Protein AF-A0A6B9Y6Q9-F1 (afdb_monomer)

Sequence (94 aa):
MELNRPQKDNLVVLSVPENTNDWIIDKLREPSFTRYLRETRAVAEIGACWTEIVGRGCGIPEEIVLRVEKVENDNDIGDRTEFDFILRSDPELS

pLDDT: mean 84.38, std 14.05, range [40.81, 96.56]

Solvent-accessible surface area (backbone atoms only — not comparable to full-atom values): 5692 Å² total; per-residue (Å²): 136,81,78,83,62,81,77,68,68,20,40,38,35,29,29,35,54,62,88,57,55,66,72,59,56,55,51,59,71,33,72,69,45,52,48,48,49,38,76,74,36,63,63,57,51,73,70,41,74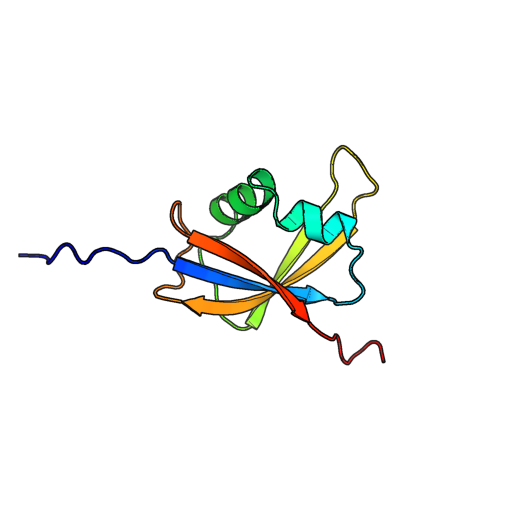,46,80,46,76,46,43,86,87,84,57,79,70,42,81,45,60,37,29,30,71,41,66,37,98,50,42,69,40,41,97,59,45,45,78,47,82,44,75,30,85,59,83,91,78,116

Secondary structure (DSSP, 8-state):
-------PPPEEEEEEETTS-HHHHHHHTSHHHHHHHHHH-SB--TT-EEEEEE-TTTS--EEEEEEEEEEES-SB--TT-EEEEEEE--GGG-

Nearest PDB structures (foldseek):
  8u0x-assembly1_A  TM=5.013E-01  e=4.893E+00  Saccharomyces cerevisiae
  3r2w-assembly1_D  TM=2.299E-01  e=2.115E+00  Homo sapiens
  8yt8-assembly1_S  TM=3.213E-01  e=4.893E+00  Mus musculus

Foldseek 3Di:
DDPPDVQPQKEWEKEWAPPDDVVQVVQCPDPVNLVVCLVPDQWADAQDWDWDWPDPPHDDTDITIIGGHDIPRGGGRHPRYHYHYDYDHDPVPD

Mean predicted aligned error: 6.88 Å

Radius of gyration: 14.62 Å; Cα contacts (8 Å, |Δi|>4): 150; chains: 1; bounding box: 39×36×39 Å

Structure (mmCIF, N/CA/C/O backbone):
data_AF-A0A6B9Y6Q9-F1
#
_entry.id   AF-A0A6B9Y6Q9-F1
#
loop_
_atom_site.group_PDB
_atom_site.id
_atom_site.type_symbol
_atom_site.label_atom_id
_atom_site.label_alt_id
_atom_site.label_comp_id
_atom_site.label_asym_id
_atom_site.label_entity_id
_atom_site.label_seq_id
_atom_site.pdbx_PDB_ins_code
_atom_site.Cartn_x
_atom_site.Cartn_y
_atom_site.Cartn_z
_atom_site.occupancy
_atom_site.B_iso_or_equiv
_atom_site.auth_seq_id
_atom_site.auth_comp_id
_atom_site.auth_asym_id
_atom_site.auth_atom_id
_atom_site.pdbx_PDB_model_num
ATOM 1 N N . MET A 1 1 ? -26.108 15.999 21.565 1.00 40.81 1 MET A N 1
ATOM 2 C CA . MET A 1 1 ? -24.727 16.390 21.912 1.00 40.81 1 MET A CA 1
ATOM 3 C C .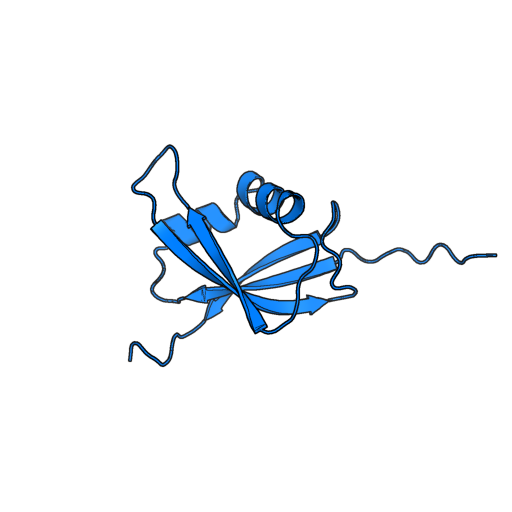 MET A 1 1 ? -23.834 15.260 21.440 1.00 40.81 1 MET A C 1
ATOM 5 O O . MET A 1 1 ? -23.573 14.344 22.205 1.00 40.81 1 MET A O 1
ATOM 9 N N . GLU A 1 2 ? -23.445 15.264 20.169 1.00 48.75 2 GLU A N 1
ATOM 10 C CA . GLU A 1 2 ? -22.393 14.363 19.704 1.00 48.75 2 GLU A CA 1
ATOM 11 C C . GLU A 1 2 ? -21.066 15.075 19.925 1.00 48.75 2 GLU A C 1
ATOM 13 O O . GLU A 1 2 ? -20.829 16.172 19.422 1.00 48.75 2 GLU A O 1
ATOM 18 N N . LEU A 1 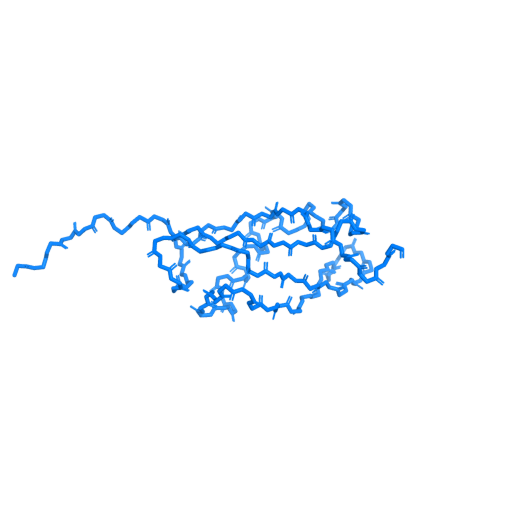3 ? -20.246 14.488 20.793 1.00 48.56 3 LEU A N 1
ATOM 19 C CA . LEU A 1 3 ? -18.875 14.912 21.003 1.00 48.56 3 LEU A CA 1
ATOM 20 C C . LEU A 1 3 ? -18.159 14.793 19.661 1.00 48.56 3 LEU A C 1
ATOM 22 O O . LEU A 1 3 ? -17.954 13.685 19.170 1.00 48.56 3 LEU A O 1
ATOM 26 N N . ASN A 1 4 ? -17.766 15.936 19.105 1.00 49.19 4 ASN A N 1
ATOM 27 C CA . ASN A 1 4 ? -16.773 16.038 18.050 1.00 49.19 4 ASN A CA 1
ATOM 28 C C . ASN A 1 4 ? -15.452 15.502 18.623 1.00 49.19 4 ASN A C 1
ATOM 30 O O . ASN A 1 4 ? -14.602 16.272 19.077 1.00 49.19 4 ASN A O 1
ATOM 34 N N . ARG A 1 5 ? -15.313 14.170 18.711 1.00 57.19 5 ARG A N 1
ATOM 35 C CA . ARG A 1 5 ? -14.010 13.557 18.952 1.00 57.19 5 ARG A CA 1
ATOM 36 C C . ARG A 1 5 ? -13.113 14.086 17.841 1.00 57.19 5 ARG A C 1
ATOM 38 O O . ARG A 1 5 ? -13.542 14.061 16.688 1.00 57.19 5 ARG A O 1
ATOM 45 N N . PRO A 1 6 ? -11.897 14.560 18.140 1.00 55.62 6 PRO A N 1
ATOM 46 C CA . PRO A 1 6 ? -10.903 14.656 17.089 1.00 55.62 6 PRO A CA 1
ATOM 47 C C . PRO A 1 6 ? -10.775 13.244 16.509 1.00 55.62 6 PRO A C 1
ATOM 49 O O . PRO A 1 6 ? -10.288 12.340 17.192 1.00 55.62 6 PRO A O 1
ATOM 52 N N . GLN A 1 7 ? -11.327 13.029 15.314 1.00 59.22 7 GLN A N 1
ATOM 53 C CA . GLN A 1 7 ? -11.125 11.795 14.571 1.00 59.22 7 GLN A CA 1
ATOM 54 C C . GLN A 1 7 ? -9.621 11.765 14.307 1.00 59.22 7 GLN A C 1
ATOM 56 O O . GLN A 1 7 ? -9.102 12.627 13.595 1.00 59.22 7 GLN A O 1
ATOM 61 N N . LYS A 1 8 ? -8.907 10.889 15.018 1.00 62.97 8 LYS A N 1
ATOM 62 C CA . LYS A 1 8 ? -7.469 10.717 14.816 1.00 62.97 8 LYS A CA 1
ATOM 63 C C . LYS A 1 8 ? -7.250 10.280 13.374 1.00 62.97 8 LYS A C 1
ATOM 65 O O . LYS A 1 8 ? -8.080 9.553 12.836 1.00 62.97 8 LYS A O 1
ATOM 70 N N . ASP A 1 9 ? -6.160 10.733 12.773 1.00 78.50 9 ASP A N 1
ATOM 71 C CA . ASP A 1 9 ? -5.775 10.286 11.440 1.00 78.50 9 ASP A CA 1
ATOM 72 C C . ASP A 1 9 ? -5.622 8.756 11.461 1.00 78.50 9 ASP A C 1
ATOM 74 O O . ASP A 1 9 ? -4.988 8.188 12.358 1.00 78.50 9 ASP A O 1
ATOM 78 N N . ASN A 1 10 ? -6.316 8.077 10.547 1.00 88.00 10 ASN A N 1
ATOM 79 C CA . ASN A 1 10 ? -6.276 6.620 10.453 1.00 88.00 10 ASN A CA 1
ATOM 80 C C . ASN A 1 10 ? -4.920 6.239 9.867 1.00 88.00 10 ASN A C 1
ATOM 82 O O . ASN A 1 10 ? -4.535 6.794 8.842 1.00 88.00 10 ASN A O 1
ATOM 86 N N . LEU A 1 11 ? -4.206 5.299 10.481 1.00 92.50 11 LEU A N 1
ATOM 87 C CA . LEU A 1 11 ? -2.936 4.809 9.946 1.00 92.50 11 LEU A CA 1
ATOM 88 C C . LEU A 1 11 ? -3.102 3.359 9.512 1.00 92.50 11 LEU A C 1
ATOM 90 O O . LEU A 1 11 ? -3.450 2.499 10.321 1.00 92.50 11 LEU A O 1
ATOM 94 N N . VAL A 1 12 ? -2.810 3.087 8.245 1.00 95.19 12 VAL A N 1
ATOM 95 C CA . VAL A 1 12 ? -2.774 1.736 7.687 1.00 95.19 12 VAL A CA 1
ATOM 96 C C . VAL A 1 12 ? -1.328 1.393 7.357 1.00 95.19 12 VAL A C 1
ATOM 98 O O . VAL A 1 12 ? -0.690 2.058 6.544 1.00 95.19 12 VAL A O 1
ATOM 101 N N . VAL A 1 13 ? -0.801 0.343 7.984 1.00 96.31 13 VAL A N 1
ATOM 102 C CA . VAL A 1 13 ? 0.542 -0.167 7.693 1.00 96.31 13 VAL A CA 1
ATOM 103 C C . VAL A 1 13 ? 0.415 -1.328 6.723 1.00 96.31 13 VAL A C 1
ATOM 105 O O . VAL A 1 13 ? -0.245 -2.329 7.016 1.00 96.31 13 VAL A O 1
ATOM 108 N N . LEU A 1 14 ? 1.063 -1.188 5.576 1.00 96.38 14 LEU A N 1
ATOM 109 C CA . LEU A 1 14 ? 1.104 -2.176 4.515 1.00 96.38 14 LEU A CA 1
ATOM 110 C C . LEU A 1 14 ? 2.487 -2.812 4.470 1.00 96.38 14 LEU A C 1
ATOM 112 O O . LEU A 1 14 ? 3.501 -2.116 4.485 1.00 96.38 14 LEU A O 1
ATOM 116 N N . SER A 1 15 ? 2.540 -4.135 4.374 1.00 95.12 15 SER A N 1
ATOM 117 C CA . SER A 1 15 ? 3.775 -4.818 4.034 1.00 95.12 15 SER A CA 1
ATOM 118 C C . SER A 1 15 ? 3.898 -5.060 2.541 1.00 95.12 15 SER A C 1
ATOM 120 O O . SER A 1 15 ? 2.917 -5.331 1.843 1.00 95.12 15 SER A O 1
ATOM 122 N N . VAL A 1 16 ? 5.138 -5.029 2.075 1.00 93.00 16 VAL A N 1
ATOM 123 C CA . VAL A 1 16 ? 5.563 -5.362 0.717 1.00 93.00 16 VAL A CA 1
ATOM 124 C C . VAL A 1 16 ? 6.693 -6.402 0.802 1.00 93.00 16 VAL A C 1
ATOM 126 O O . VAL A 1 16 ? 7.465 -6.346 1.761 1.00 93.00 16 VAL A O 1
ATOM 129 N N . PRO A 1 17 ? 6.780 -7.392 -0.109 1.00 91.56 17 PRO A N 1
ATOM 130 C CA . PRO A 1 17 ? 7.839 -8.402 -0.073 1.00 91.56 17 PRO A CA 1
ATOM 131 C C . PRO A 1 17 ? 9.239 -7.788 -0.026 1.00 91.56 17 PRO A C 1
ATOM 133 O O . PRO A 1 17 ? 9.520 -6.851 -0.770 1.00 91.56 17 PRO A O 1
ATOM 136 N N . GLU A 1 18 ? 10.134 -8.332 0.794 1.00 90.12 18 GLU A N 1
ATOM 137 C CA . GLU A 1 18 ? 11.508 -7.827 0.939 1.00 90.12 18 GLU A CA 1
ATOM 138 C C . GLU A 1 18 ? 12.359 -7.952 -0.334 1.00 90.12 18 GLU A C 1
ATOM 140 O O . GLU A 1 18 ? 13.334 -7.227 -0.497 1.00 90.12 18 GLU A O 1
ATOM 145 N N . ASN A 1 19 ? 11.976 -8.838 -1.257 1.00 87.62 19 ASN A N 1
ATOM 146 C CA . ASN A 1 19 ? 12.603 -8.977 -2.572 1.00 87.62 19 ASN A CA 1
ATOM 147 C C . ASN A 1 19 ? 12.109 -7.934 -3.595 1.00 87.62 19 ASN A C 1
ATOM 149 O O . ASN A 1 19 ? 12.534 -7.965 -4.751 1.00 87.62 19 ASN A O 1
ATOM 153 N N . THR A 1 20 ? 11.213 -7.031 -3.191 1.00 87.62 20 THR A N 1
ATOM 154 C CA . THR A 1 20 ? 10.731 -5.937 -4.036 1.00 87.62 20 THR A CA 1
ATOM 155 C C . THR 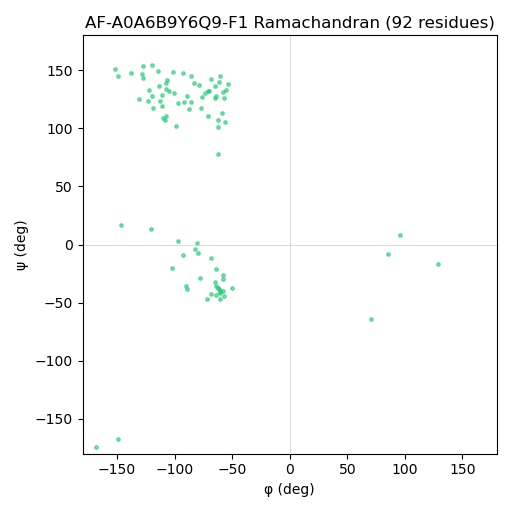A 1 20 ? 11.841 -4.912 -4.231 1.00 87.62 20 THR A C 1
ATOM 157 O O . THR A 1 20 ? 12.465 -4.466 -3.274 1.00 87.62 20 THR A O 1
ATOM 160 N N . ASN A 1 21 ? 12.066 -4.510 -5.479 1.00 87.56 21 ASN A N 1
ATOM 161 C CA . ASN A 1 21 ? 13.080 -3.521 -5.832 1.00 87.56 21 ASN A CA 1
ATOM 162 C C . ASN A 1 21 ? 12.804 -2.153 -5.172 1.00 87.56 21 ASN A C 1
ATOM 164 O O . ASN A 1 21 ? 11.667 -1.677 -5.187 1.00 87.56 21 ASN A O 1
ATOM 168 N N . ASP A 1 22 ? 13.853 -1.484 -4.688 1.00 88.44 22 ASP A N 1
ATOM 169 C CA . ASP A 1 22 ? 13.809 -0.156 -4.061 1.00 88.44 22 ASP A CA 1
ATOM 170 C C . ASP A 1 22 ? 13.056 0.885 -4.901 1.00 88.44 22 ASP A C 1
ATOM 172 O O . ASP A 1 22 ? 12.292 1.683 -4.362 1.00 88.44 22 ASP A O 1
ATOM 176 N N . TRP A 1 23 ? 13.185 0.843 -6.233 1.00 88.62 23 TRP A N 1
ATOM 177 C CA . TRP A 1 23 ? 12.442 1.758 -7.108 1.00 88.62 23 TRP A CA 1
ATOM 178 C C . TRP A 1 23 ? 10.918 1.613 -6.962 1.00 88.62 23 TRP A C 1
ATOM 180 O O . TRP A 1 23 ? 10.196 2.611 -6.969 1.00 88.62 23 TRP A O 1
ATOM 190 N N . ILE A 1 24 ? 10.416 0.382 -6.813 1.00 88.38 24 ILE A N 1
ATOM 191 C CA . ILE A 1 24 ? 8.991 0.131 -6.562 1.00 88.38 24 ILE A CA 1
ATOM 192 C C . ILE A 1 24 ? 8.617 0.644 -5.171 1.00 88.38 24 ILE A C 1
ATOM 194 O O . ILE A 1 24 ? 7.587 1.299 -5.031 1.00 88.38 24 ILE A O 1
ATOM 198 N N . ILE A 1 25 ? 9.462 0.411 -4.161 1.00 90.25 25 ILE A N 1
ATOM 199 C CA . ILE A 1 25 ? 9.246 0.908 -2.794 1.00 90.25 25 ILE A CA 1
ATOM 200 C C . ILE A 1 25 ? 9.111 2.435 -2.777 1.00 90.25 25 ILE A C 1
ATOM 202 O O . ILE A 1 25 ? 8.184 2.962 -2.157 1.00 90.25 25 ILE A O 1
ATOM 206 N N . ASP A 1 26 ? 9.971 3.146 -3.504 1.00 90.69 26 ASP A N 1
ATOM 207 C CA . ASP A 1 26 ? 9.897 4.602 -3.640 1.00 90.69 26 ASP A CA 1
ATOM 208 C C . ASP A 1 26 ? 8.575 5.041 -4.281 1.00 90.69 26 ASP A C 1
ATOM 210 O O . ASP A 1 26 ? 7.942 5.990 -3.814 1.00 90.69 26 ASP A O 1
ATOM 214 N N . LYS A 1 27 ? 8.098 4.313 -5.299 1.00 90.50 27 LYS A N 1
ATOM 215 C CA . LYS A 1 27 ? 6.806 4.591 -5.943 1.00 90.50 27 LYS A CA 1
ATOM 216 C C . LYS A 1 27 ? 5.611 4.418 -5.015 1.00 90.50 27 LYS A C 1
ATOM 218 O O . LYS A 1 27 ? 4.672 5.206 -5.109 1.00 90.50 27 LYS A O 1
ATOM 223 N N . LEU A 1 28 ? 5.644 3.454 -4.099 1.00 91.44 28 LEU A N 1
ATOM 224 C CA . LEU A 1 28 ? 4.571 3.268 -3.115 1.00 91.44 28 LEU A CA 1
ATOM 225 C C . LEU A 1 28 ? 4.452 4.448 -2.149 1.00 91.44 28 LEU A C 1
ATOM 227 O O . LEU A 1 28 ? 3.351 4.797 -1.723 1.00 91.44 28 LEU A O 1
ATOM 231 N N . ARG A 1 29 ? 5.581 5.094 -1.842 1.00 90.81 29 ARG A N 1
ATOM 232 C CA . ARG A 1 29 ? 5.647 6.256 -0.949 1.00 90.81 29 ARG A CA 1
ATOM 233 C C . ARG A 1 29 ? 5.236 7.562 -1.635 1.00 90.81 29 ARG A C 1
ATOM 235 O O . ARG A 1 29 ? 5.105 8.584 -0.960 1.00 90.81 29 ARG A O 1
ATOM 242 N N . GLU A 1 30 ? 5.014 7.564 -2.951 1.00 92.19 30 GLU A N 1
ATOM 243 C CA . GLU A 1 30 ? 4.593 8.771 -3.659 1.00 92.19 30 GLU A CA 1
ATOM 244 C C . GLU A 1 30 ? 3.160 9.195 -3.262 1.00 92.19 30 GLU A C 1
ATOM 246 O O . GLU A 1 30 ? 2.256 8.360 -3.122 1.00 92.19 30 GLU A O 1
ATOM 251 N N . PRO A 1 31 ? 2.888 10.512 -3.146 1.00 90.75 31 PRO A N 1
ATOM 252 C CA . PRO A 1 31 ? 1.548 11.018 -2.835 1.00 90.75 31 PRO A CA 1
ATOM 253 C C . PRO A 1 31 ? 0.476 10.593 -3.847 1.00 90.75 31 PRO A C 1
ATOM 255 O O . PRO A 1 31 ? -0.692 10.453 -3.499 1.00 90.75 31 PRO A O 1
ATOM 258 N N . SER A 1 32 ? 0.863 10.391 -5.108 1.00 90.81 32 SER A N 1
ATOM 259 C CA . SER A 1 32 ? -0.013 9.896 -6.174 1.00 90.81 32 SER A CA 1
ATOM 260 C C . SER A 1 32 ? -0.505 8.475 -5.893 1.00 90.81 32 SER A C 1
ATOM 262 O O . SER A 1 32 ? -1.690 8.198 -6.065 1.00 90.81 32 SER A O 1
ATOM 264 N N . PHE A 1 33 ? 0.381 7.591 -5.428 1.00 90.38 33 PHE A N 1
ATOM 265 C CA . PHE A 1 33 ? 0.043 6.204 -5.132 1.00 90.38 33 PHE A CA 1
ATOM 266 C C . PHE A 1 33 ? -0.822 6.092 -3.875 1.00 90.38 33 PHE A C 1
ATOM 268 O O . PHE A 1 33 ? -1.873 5.454 -3.895 1.00 90.38 33 PHE A O 1
ATOM 275 N N . THR A 1 34 ? -0.443 6.782 -2.799 1.00 91.69 34 THR A N 1
ATOM 276 C CA . THR A 1 34 ? -1.247 6.806 -1.565 1.00 91.69 34 THR A CA 1
ATOM 277 C C . THR A 1 34 ? -2.625 7.428 -1.791 1.00 91.69 34 THR A C 1
ATOM 279 O O . THR A 1 34 ? -3.618 6.923 -1.272 1.00 91.69 34 THR A O 1
ATOM 282 N N . ARG A 1 35 ? -2.729 8.467 -2.630 1.00 92.00 35 ARG A N 1
ATOM 283 C CA . ARG A 1 35 ? -4.020 9.003 -3.079 1.00 92.00 35 ARG A CA 1
ATOM 284 C C . ARG A 1 35 ? -4.842 7.953 -3.828 1.00 92.00 35 ARG A C 1
ATOM 286 O O . ARG A 1 35 ? -6.017 7.794 -3.524 1.00 92.00 35 ARG A O 1
ATOM 293 N N . TYR A 1 36 ? -4.236 7.235 -4.769 1.00 91.75 36 TYR A N 1
ATOM 294 C CA . TYR A 1 36 ? -4.911 6.162 -5.499 1.00 91.75 36 TYR A CA 1
ATOM 295 C C . TYR A 1 36 ? -5.453 5.076 -4.554 1.00 91.75 36 TYR A C 1
ATOM 297 O O . TYR A 1 36 ? -6.587 4.630 -4.730 1.00 91.75 36 TYR A O 1
ATOM 305 N N . LEU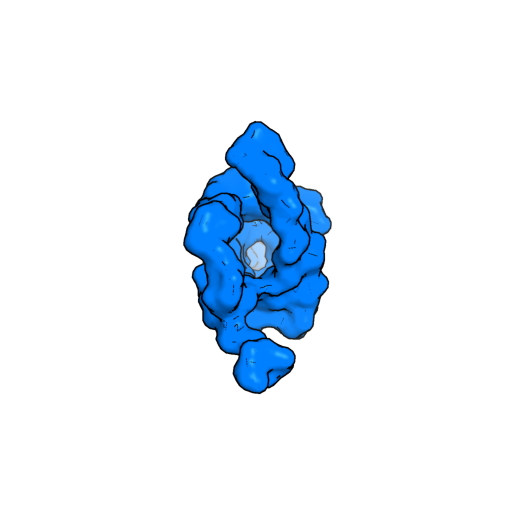 A 1 37 ? -4.707 4.696 -3.510 1.00 92.81 37 LEU A N 1
ATOM 306 C CA . LEU A 1 37 ? -5.203 3.758 -2.498 1.00 92.81 37 LEU A CA 1
ATOM 307 C C . LEU A 1 37 ? -6.446 4.297 -1.778 1.00 92.81 37 LEU A C 1
ATOM 309 O O . LEU A 1 37 ? -7.400 3.548 -1.597 1.00 92.81 37 LEU A O 1
ATOM 313 N N . ARG A 1 38 ? -6.482 5.592 -1.431 1.00 91.44 38 ARG A N 1
ATOM 314 C CA . ARG A 1 38 ? -7.677 6.220 -0.829 1.00 91.44 38 ARG A CA 1
ATOM 315 C C . ARG A 1 38 ? -8.886 6.202 -1.753 1.00 91.44 38 ARG A C 1
ATOM 317 O O . ARG A 1 38 ? -10.007 6.053 -1.295 1.00 91.44 38 ARG A O 1
ATOM 324 N N . GLU A 1 39 ? -8.661 6.386 -3.048 1.00 91.25 39 GLU A N 1
ATOM 325 C CA . GLU A 1 39 ? -9.741 6.446 -4.036 1.00 91.25 39 GLU A CA 1
ATOM 326 C C . GLU A 1 39 ? -10.286 5.058 -4.399 1.00 91.25 39 GLU A C 1
ATOM 328 O O . GLU A 1 39 ? -11.451 4.927 -4.772 1.00 91.25 39 GLU A O 1
ATOM 333 N N . THR A 1 40 ? -9.456 4.017 -4.309 1.00 92.75 40 THR A N 1
ATOM 334 C CA . THR A 1 40 ? -9.812 2.660 -4.755 1.00 92.75 40 THR A CA 1
ATOM 335 C C . THR A 1 40 ? -10.177 1.704 -3.631 1.00 92.75 40 THR A C 1
ATOM 337 O O . THR A 1 40 ? -10.834 0.690 -3.882 1.00 92.75 40 THR A O 1
ATOM 340 N N . ARG A 1 41 ? -9.767 1.996 -2.396 1.00 91.56 41 ARG A N 1
ATOM 341 C CA . ARG A 1 41 ? -10.018 1.150 -1.231 1.00 91.56 41 ARG A CA 1
ATOM 342 C C . ARG A 1 41 ? -11.002 1.848 -0.302 1.00 91.56 41 ARG A C 1
ATOM 344 O O . ARG A 1 41 ? -10.797 2.993 0.070 1.00 91.56 41 ARG A O 1
ATOM 351 N N . ALA A 1 42 ? -12.060 1.134 0.078 1.00 88.62 42 ALA A N 1
ATOM 352 C CA . ALA A 1 42 ? -13.037 1.625 1.049 1.00 88.62 42 ALA A CA 1
ATOM 353 C C . ALA A 1 42 ? -12.647 1.257 2.488 1.00 88.62 42 ALA A C 1
ATOM 355 O O . ALA A 1 42 ? -12.816 2.061 3.394 1.00 88.62 42 ALA A O 1
ATOM 356 N N . VAL A 1 43 ? -12.099 0.053 2.694 1.00 91.25 43 VAL A N 1
ATOM 357 C CA . VAL A 1 43 ? -11.771 -0.479 4.023 1.00 91.25 43 VAL A CA 1
ATOM 358 C C . VAL A 1 43 ? -10.414 -1.185 4.042 1.00 91.25 43 VAL A C 1
ATOM 360 O O . VAL A 1 43 ? -10.010 -1.806 3.055 1.00 91.25 43 VAL A O 1
ATOM 363 N N . ALA A 1 44 ? -9.724 -1.110 5.181 1.00 92.50 44 ALA A N 1
ATOM 364 C CA . ALA A 1 44 ? -8.496 -1.841 5.478 1.00 92.50 44 ALA A CA 1
ATOM 365 C C . ALA A 1 44 ? -8.753 -2.942 6.511 1.00 92.50 44 ALA A C 1
ATOM 367 O O . ALA A 1 44 ? -8.904 -2.676 7.697 1.00 92.50 44 ALA A O 1
ATOM 368 N N . GLU A 1 45 ? -8.759 -4.201 6.091 1.00 94.06 45 GLU A N 1
ATOM 369 C CA . GLU A 1 45 ? -8.858 -5.328 7.022 1.00 94.06 45 GLU A CA 1
ATOM 370 C C . GLU A 1 45 ? -7.477 -5.931 7.258 1.00 94.06 45 GLU A C 1
ATOM 372 O O . GLU A 1 45 ? -6.758 -6.214 6.303 1.00 94.06 45 GLU A O 1
ATOM 377 N N . ILE A 1 46 ? -7.090 -6.136 8.520 1.00 95.06 46 ILE A N 1
ATOM 378 C CA . ILE A 1 46 ? -5.802 -6.762 8.854 1.00 95.06 46 ILE A CA 1
ATOM 379 C C . ILE A 1 46 ? -5.730 -8.154 8.213 1.00 95.06 46 ILE A C 1
ATOM 381 O O . ILE A 1 46 ? -6.651 -8.958 8.336 1.00 95.06 46 ILE A O 1
ATOM 385 N N . GLY A 1 47 ? -4.621 -8.431 7.531 1.00 94.75 47 GLY A N 1
ATOM 386 C CA . GLY A 1 47 ? -4.399 -9.646 6.753 1.00 94.75 47 GLY A CA 1
ATOM 387 C C . GLY A 1 47 ? -4.940 -9.589 5.323 1.00 94.75 47 GLY A C 1
ATOM 388 O O . GLY A 1 47 ? -4.628 -10.486 4.541 1.00 94.75 47 GLY A O 1
ATOM 389 N N . ALA A 1 48 ? -5.697 -8.553 4.943 1.00 94.75 48 ALA A N 1
ATOM 390 C CA . ALA A 1 48 ? -6.141 -8.387 3.566 1.00 94.75 48 ALA A CA 1
ATOM 391 C C . ALA A 1 48 ? -4.947 -8.159 2.635 1.00 94.75 48 ALA A C 1
ATOM 393 O O . ALA A 1 48 ? -4.044 -7.374 2.935 1.00 94.75 48 ALA A O 1
ATOM 394 N N . CYS A 1 49 ? -4.982 -8.829 1.486 1.00 94.81 49 CYS A N 1
ATOM 395 C CA . CYS A 1 49 ? -3.986 -8.694 0.434 1.00 94.81 49 CYS A CA 1
ATOM 396 C C . CYS A 1 49 ? -4.558 -7.878 -0.725 1.00 94.81 49 CYS A C 1
ATOM 398 O O . CYS A 1 49 ? -5.661 -8.148 -1.205 1.00 94.81 49 CYS A O 1
ATOM 400 N N . TRP A 1 50 ? -3.797 -6.896 -1.191 1.00 94.38 50 TRP A N 1
ATOM 401 C CA . TRP A 1 50 ? -4.134 -6.026 -2.308 1.00 94.38 50 TRP A CA 1
ATOM 402 C C . TRP A 1 50 ? -3.094 -6.201 -3.406 1.00 94.38 50 TRP A C 1
ATOM 404 O O . TRP A 1 50 ? -1.915 -5.911 -3.211 1.00 94.38 50 TRP A O 1
ATOM 414 N N . THR A 1 51 ? -3.537 -6.676 -4.563 1.00 92.94 51 THR A N 1
ATOM 415 C CA . THR A 1 51 ? -2.691 -6.782 -5.751 1.00 92.94 51 THR A CA 1
ATOM 416 C C . THR A 1 51 ? -2.709 -5.452 -6.492 1.00 92.94 51 THR A C 1
ATOM 418 O O . THR A 1 51 ? -3.780 -4.977 -6.871 1.00 92.94 51 THR A O 1
ATOM 421 N N . GLU A 1 52 ? -1.535 -4.856 -6.691 1.00 90.75 52 GLU A N 1
ATOM 422 C CA . GLU A 1 52 ? -1.365 -3.563 -7.352 1.00 90.75 52 GLU A CA 1
ATOM 423 C C . GLU A 1 52 ? -0.333 -3.643 -8.472 1.00 90.75 52 GLU A C 1
ATOM 425 O O . GLU A 1 52 ? 0.659 -4.360 -8.373 1.00 90.75 52 GLU A O 1
ATOM 430 N N . ILE A 1 53 ? -0.553 -2.863 -9.532 1.00 87.44 53 ILE A N 1
ATOM 431 C CA . ILE A 1 53 ? 0.388 -2.741 -10.651 1.00 87.44 53 ILE A CA 1
ATOM 432 C C . ILE A 1 53 ? 1.060 -1.372 -10.569 1.00 87.44 53 ILE A C 1
ATOM 434 O O . ILE A 1 53 ? 0.422 -0.345 -10.827 1.00 87.44 53 ILE A O 1
ATOM 438 N N . VAL A 1 54 ? 2.353 -1.361 -10.254 1.00 84.50 54 VAL A N 1
ATOM 439 C CA . VAL A 1 54 ? 3.168 -0.150 -10.094 1.00 84.50 54 VAL A CA 1
ATOM 440 C C . VAL A 1 54 ? 4.017 0.071 -11.345 1.00 84.50 54 VAL A C 1
ATOM 442 O O . VAL A 1 54 ? 4.401 -0.873 -12.028 1.00 84.50 54 VAL A O 1
ATOM 445 N N . GLY A 1 55 ? 4.300 1.332 -11.684 1.00 73.81 55 GLY A N 1
ATOM 446 C CA . GLY A 1 55 ? 5.222 1.661 -12.778 1.00 73.81 55 GLY A CA 1
ATOM 447 C C . GLY A 1 55 ? 4.582 1.934 -14.141 1.00 73.81 55 GLY A C 1
ATOM 448 O O . GLY A 1 55 ? 5.302 2.137 -15.120 1.00 73.81 55 GLY A O 1
ATOM 449 N N . ARG A 1 56 ? 3.246 2.029 -14.234 1.00 67.50 56 ARG A N 1
ATOM 450 C CA . ARG A 1 56 ? 2.574 2.492 -15.462 1.00 67.50 56 ARG A CA 1
ATOM 451 C C . ARG A 1 56 ? 2.973 3.943 -15.781 1.00 67.50 56 ARG A C 1
ATOM 453 O O . ARG A 1 56 ? 2.447 4.874 -15.186 1.00 67.50 56 ARG A O 1
ATOM 460 N N . GLY A 1 57 ? 3.900 4.127 -16.727 1.00 61.53 57 GLY A N 1
ATOM 461 C CA . GLY A 1 57 ? 4.240 5.430 -17.321 1.00 61.53 57 GLY A CA 1
ATOM 462 C C . GLY A 1 57 ? 5.726 5.811 -17.345 1.00 61.53 57 GLY A C 1
ATOM 463 O O . GLY A 1 57 ? 6.088 6.692 -18.117 1.00 61.53 57 GLY A O 1
ATOM 464 N N . CYS A 1 58 ? 6.594 5.166 -16.557 1.00 65.62 58 CYS A N 1
ATOM 465 C CA . CYS A 1 58 ? 8.035 5.486 -16.523 1.00 65.62 58 CYS A CA 1
ATOM 466 C C . CYS A 1 58 ? 8.936 4.254 -16.263 1.00 65.62 58 CYS A C 1
ATOM 468 O O . CYS A 1 58 ? 10.096 4.401 -15.892 1.00 65.62 58 CYS A O 1
ATOM 470 N N . GLY A 1 59 ? 8.414 3.032 -16.439 1.00 69.06 59 GLY A N 1
ATOM 471 C CA . GLY A 1 59 ? 9.142 1.779 -16.214 1.00 69.06 59 GLY A CA 1
ATOM 472 C C . GLY A 1 59 ? 8.399 0.554 -16.756 1.00 69.06 59 GLY A C 1
ATOM 473 O O . GLY A 1 59 ? 7.363 0.688 -17.414 1.00 69.06 59 GLY A O 1
ATOM 474 N N . ILE A 1 60 ? 8.937 -0.639 -16.488 1.00 75.06 60 ILE A N 1
ATOM 475 C CA . ILE A 1 60 ? 8.236 -1.906 -16.736 1.00 75.06 60 ILE A CA 1
ATOM 476 C C . ILE A 1 60 ? 7.193 -2.062 -15.618 1.00 75.06 60 ILE A C 1
ATOM 478 O O . ILE A 1 60 ? 7.559 -1.913 -14.454 1.00 75.06 60 ILE A O 1
ATOM 482 N N . PRO A 1 61 ? 5.906 -2.294 -15.934 1.00 82.88 61 PRO A N 1
ATOM 483 C CA . PRO A 1 61 ? 4.899 -2.497 -14.905 1.00 82.88 61 PRO A CA 1
ATOM 484 C C . PRO A 1 61 ? 5.206 -3.774 -14.119 1.00 82.88 61 PRO A C 1
ATOM 486 O O . PRO A 1 61 ? 5.359 -4.839 -14.716 1.00 82.88 61 PRO A O 1
ATOM 489 N N . GLU A 1 62 ? 5.256 -3.659 -12.797 1.00 85.25 62 GLU A N 1
ATOM 490 C CA . GLU A 1 62 ? 5.420 -4.793 -11.888 1.00 85.25 62 GLU A CA 1
ATOM 491 C C . GLU A 1 62 ? 4.157 -4.966 -11.051 1.00 85.25 62 GLU A C 1
ATOM 493 O O . GLU A 1 62 ? 3.560 -3.994 -10.578 1.00 85.25 62 GLU A O 1
ATOM 498 N N . GLU A 1 63 ? 3.737 -6.219 -10.904 1.00 89.00 63 GLU A N 1
ATOM 499 C CA . GLU A 1 63 ? 2.645 -6.594 -10.019 1.00 89.00 63 GLU A CA 1
ATOM 500 C C . GLU A 1 63 ? 3.213 -6.899 -8.635 1.00 89.00 63 GLU A C 1
ATOM 5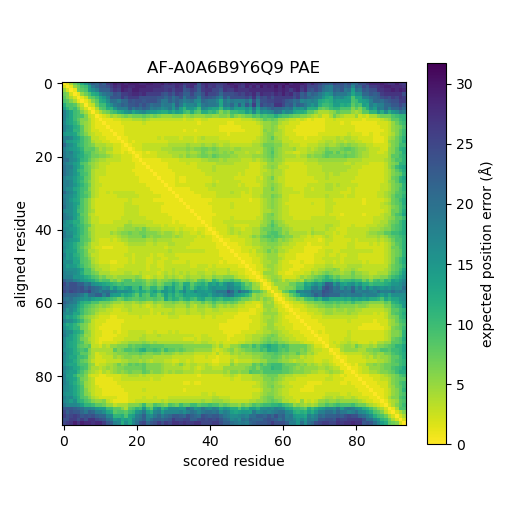02 O O . GLU A 1 63 ? 4.133 -7.703 -8.493 1.00 89.00 63 GLU A O 1
ATOM 507 N N . ILE A 1 64 ? 2.651 -6.262 -7.615 1.00 89.62 64 ILE A N 1
ATOM 508 C CA . ILE A 1 64 ? 3.028 -6.476 -6.224 1.00 89.62 64 ILE A CA 1
ATOM 509 C C . ILE A 1 64 ? 1.804 -6.800 -5.379 1.00 89.62 64 ILE A C 1
ATOM 511 O O . ILE A 1 64 ? 0.687 -6.367 -5.666 1.00 89.62 64 ILE A O 1
ATOM 515 N N . VAL A 1 65 ? 2.030 -7.527 -4.287 1.00 92.94 65 VAL A N 1
ATOM 516 C CA . VAL A 1 65 ? 0.995 -7.821 -3.295 1.00 92.94 65 VAL A CA 1
ATOM 517 C C . VAL A 1 65 ? 1.304 -7.069 -2.011 1.00 92.94 65 VAL A C 1
ATOM 519 O O . VAL A 1 65 ? 2.232 -7.422 -1.275 1.00 92.94 65 VAL A O 1
ATOM 522 N N . LEU A 1 66 ? 0.499 -6.053 -1.727 1.00 94.44 66 LEU A N 1
ATOM 523 C CA . LEU A 1 66 ? 0.494 -5.345 -0.455 1.00 94.44 66 LEU A CA 1
ATOM 524 C C . LEU A 1 66 ? -0.354 -6.129 0.542 1.00 94.44 66 LEU A C 1
ATOM 526 O O . LEU A 1 66 ? -1.414 -6.629 0.175 1.0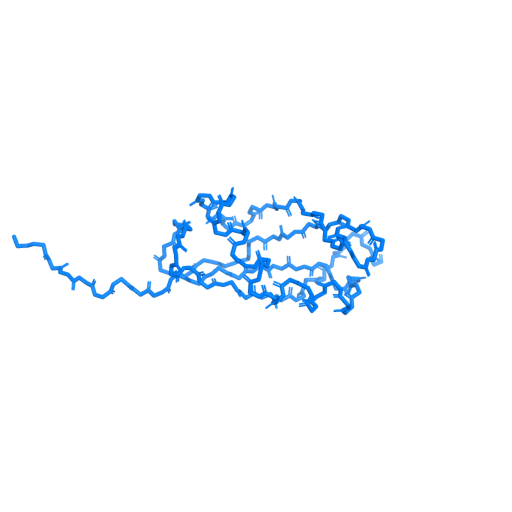0 94.44 66 LEU A O 1
ATOM 530 N N . ARG A 1 67 ? 0.075 -6.238 1.796 1.00 95.62 67 ARG A N 1
ATOM 531 C CA . ARG A 1 67 ? -0.740 -6.857 2.850 1.00 95.62 67 ARG A CA 1
ATOM 532 C C . ARG A 1 67 ? -0.953 -5.879 3.987 1.00 95.62 67 ARG A C 1
ATOM 534 O O . ARG A 1 67 ? 0.000 -5.266 4.448 1.00 95.62 67 ARG A O 1
ATOM 541 N N . VAL A 1 68 ? -2.186 -5.741 4.454 1.00 96.56 68 VAL A N 1
ATOM 542 C CA . VAL A 1 68 ? -2.496 -4.920 5.628 1.00 96.56 68 VAL A CA 1
ATOM 543 C C . VAL A 1 68 ? -1.960 -5.618 6.872 1.00 96.56 68 VAL A C 1
ATOM 545 O O . VAL A 1 68 ? -2.475 -6.652 7.285 1.00 96.56 68 VAL A O 1
ATOM 548 N N . GLU A 1 69 ? -0.926 -5.054 7.480 1.00 95.62 69 GLU A N 1
ATOM 549 C CA . GLU A 1 69 ? -0.336 -5.575 8.718 1.00 95.62 69 GLU A CA 1
ATOM 550 C C . GLU A 1 69 ? -0.994 -4.962 9.949 1.00 95.62 69 GLU A C 1
ATOM 552 O O . GLU A 1 69 ? -1.166 -5.615 10.977 1.00 95.62 69 GLU A O 1
ATOM 557 N N . LYS A 1 70 ? -1.358 -3.681 9.853 1.00 94.50 70 LYS A N 1
ATOM 558 C CA . LYS A 1 70 ? -1.888 -2.923 10.980 1.00 94.50 70 LYS A CA 1
ATOM 559 C C . LYS A 1 70 ? -2.862 -1.861 10.511 1.00 94.50 70 LYS A C 1
ATOM 561 O O . LYS A 1 70 ? -2.657 -1.230 9.478 1.00 94.50 70 LYS A O 1
ATOM 566 N N . VAL A 1 71 ? -3.876 -1.638 11.333 1.00 94.25 71 VAL A N 1
ATOM 567 C CA . VAL A 1 71 ? -4.823 -0.537 11.205 1.00 94.25 71 VAL A CA 1
ATOM 568 C C . VAL A 1 71 ? -4.937 0.131 12.567 1.00 94.25 71 VAL A C 1
ATOM 570 O O . VAL A 1 71 ? -5.191 -0.541 13.570 1.00 94.25 71 VAL A O 1
ATOM 573 N N . GLU A 1 72 ? -4.701 1.436 12.622 1.00 91.19 72 GLU A N 1
ATOM 574 C CA . GLU A 1 72 ? -4.864 2.237 13.829 1.00 91.19 72 GLU A CA 1
ATOM 575 C C . GLU A 1 72 ? -6.103 3.126 13.742 1.00 91.19 72 GLU A C 1
ATOM 577 O O . GLU A 1 72 ? -6.372 3.744 12.714 1.00 91.19 72 GLU A O 1
ATOM 582 N N . ASN A 1 73 ? -6.787 3.256 14.881 1.00 85.50 73 ASN A N 1
ATOM 583 C CA . ASN A 1 73 ? -8.012 4.032 15.088 1.00 85.50 73 ASN A CA 1
ATOM 584 C C . ASN A 1 73 ? -9.259 3.436 14.420 1.00 85.50 73 ASN A C 1
ATOM 586 O O . ASN A 1 73 ? -10.173 3.051 15.148 1.00 85.50 73 ASN A O 1
ATOM 590 N N . ASP A 1 74 ? -9.294 3.357 13.090 1.00 86.12 74 ASP A N 1
ATOM 591 C CA . ASP A 1 74 ? -10.459 2.924 12.308 1.00 86.12 74 ASP A CA 1
ATOM 592 C C . ASP A 1 74 ? -10.015 2.288 10.975 1.00 86.12 74 ASP A C 1
ATOM 594 O O . ASP A 1 74 ? -8.941 2.610 10.459 1.00 86.12 74 ASP A O 1
ATOM 598 N N . ASN A 1 75 ? -10.812 1.355 10.449 1.00 87.69 75 ASN A N 1
ATOM 599 C CA . ASN A 1 75 ? -10.543 0.652 9.199 1.00 87.69 75 ASN A CA 1
ATOM 600 C C . ASN A 1 75 ? -11.165 1.299 7.961 1.00 87.69 75 ASN A C 1
ATOM 602 O O . ASN A 1 75 ? -10.816 0.878 6.857 1.00 87.69 75 ASN A O 1
ATOM 606 N N . ASP A 1 76 ? -12.021 2.308 8.105 1.00 90.25 76 ASP A N 1
ATOM 607 C CA . ASP A 1 76 ? -12.476 3.108 6.975 1.00 90.25 76 ASP A CA 1
ATOM 608 C C . ASP A 1 76 ? -11.303 3.896 6.368 1.00 90.25 76 ASP A C 1
ATOM 610 O O . ASP A 1 76 ? -10.565 4.633 7.039 1.00 90.25 76 ASP A O 1
ATOM 614 N N . ILE A 1 77 ? -11.123 3.728 5.059 1.00 88.62 77 ILE A N 1
ATOM 615 C CA . ILE A 1 77 ? -10.134 4.461 4.276 1.00 88.62 77 ILE A CA 1
ATOM 616 C C . ILE A 1 77 ? -10.803 5.718 3.720 1.00 88.62 77 ILE A C 1
ATOM 618 O O . ILE A 1 77 ? -11.788 5.652 2.990 1.00 88.62 77 ILE A O 1
ATOM 622 N N . GLY A 1 78 ? -10.238 6.879 4.043 1.00 86.44 78 GLY A N 1
ATOM 623 C CA . GLY A 1 78 ? -10.717 8.168 3.562 1.00 86.44 78 GLY A CA 1
ATOM 624 C C . GLY A 1 78 ? -9.596 9.189 3.407 1.00 86.44 78 GLY A C 1
ATOM 625 O O . GLY A 1 78 ? -8.409 8.868 3.476 1.00 86.44 78 GLY A O 1
ATOM 626 N N . ASP A 1 79 ? -9.967 10.456 3.219 1.00 84.38 79 ASP A N 1
ATOM 627 C CA . ASP A 1 79 ? -9.029 11.545 2.898 1.00 84.38 79 ASP A CA 1
ATOM 628 C C . ASP A 1 79 ? -7.912 11.747 3.935 1.00 84.38 79 ASP A C 1
ATOM 630 O O . ASP A 1 79 ? -6.829 12.232 3.604 1.00 84.38 79 ASP A O 1
ATOM 634 N N . ARG A 1 80 ? -8.175 11.368 5.190 1.00 85.00 80 ARG A N 1
ATOM 635 C CA . ARG A 1 80 ? -7.253 11.495 6.328 1.00 85.00 80 ARG A CA 1
ATOM 636 C C . ARG A 1 80 ? -6.467 10.217 6.631 1.00 85.00 80 ARG A C 1
ATOM 638 O O . ARG A 1 80 ? -5.742 10.182 7.617 1.00 85.00 80 ARG A O 1
ATOM 645 N N . THR A 1 81 ? -6.630 9.164 5.831 1.00 90.62 81 THR A N 1
ATOM 646 C CA . THR A 1 81 ? -5.928 7.898 6.054 1.00 90.62 81 THR A CA 1
ATOM 647 C C . THR A 1 81 ? -4.487 8.007 5.585 1.00 90.62 81 THR A C 1
ATOM 649 O O . THR A 1 81 ? -4.222 8.216 4.402 1.00 90.62 81 THR A O 1
ATOM 652 N N . GLU A 1 82 ? -3.542 7.855 6.495 1.00 92.19 82 GLU A N 1
ATOM 653 C CA . GLU A 1 82 ? -2.121 7.734 6.203 1.00 92.19 82 GLU A CA 1
ATOM 654 C C . GLU A 1 82 ? -1.760 6.274 5.909 1.00 92.19 82 GLU A C 1
ATOM 656 O O . GLU A 1 82 ? -2.322 5.346 6.494 1.00 92.19 82 GLU A O 1
ATOM 661 N N . PHE A 1 83 ? -0.818 6.078 4.988 1.00 93.75 83 PHE A N 1
ATOM 662 C CA . PHE A 1 83 ? -0.294 4.763 4.637 1.00 93.75 83 PHE A CA 1
ATOM 663 C C . PHE A 1 83 ? 1.199 4.732 4.922 1.00 93.75 83 PHE A C 1
ATOM 665 O O . PHE A 1 83 ? 1.932 5.593 4.432 1.00 93.75 83 PHE A O 1
ATOM 672 N N . ASP A 1 84 ? 1.639 3.727 5.672 1.00 94.69 84 ASP A N 1
ATOM 673 C CA . ASP A 1 84 ? 3.057 3.422 5.844 1.00 94.69 84 ASP A CA 1
ATOM 674 C C . ASP A 1 84 ? 3.386 2.064 5.226 1.00 94.69 84 ASP A C 1
ATOM 676 O O . ASP A 1 84 ? 2.543 1.168 5.172 1.00 94.69 84 ASP A O 1
ATOM 680 N N . PHE A 1 85 ? 4.619 1.925 4.748 1.00 94.38 85 PHE A N 1
ATOM 681 C CA . PHE A 1 85 ? 5.083 0.748 4.025 1.00 94.38 85 PHE A CA 1
ATOM 682 C C . PHE A 1 85 ? 6.300 0.148 4.719 1.00 94.38 85 PHE A C 1
ATOM 684 O O . PHE A 1 85 ? 7.332 0.812 4.874 1.00 94.38 85 PHE A O 1
ATOM 691 N N . ILE A 1 86 ? 6.191 -1.129 5.079 1.00 94.75 86 ILE A N 1
ATOM 692 C CA . ILE A 1 86 ? 7.265 -1.921 5.685 1.00 94.75 86 ILE A CA 1
ATOM 693 C C . ILE A 1 86 ? 7.607 -3.129 4.814 1.00 94.75 86 ILE A C 1
ATOM 695 O O . ILE A 1 86 ? 6.766 -3.635 4.074 1.00 94.75 86 ILE A O 1
ATOM 699 N N . LEU A 1 87 ? 8.836 -3.625 4.913 1.00 93.50 87 LEU A N 1
ATOM 700 C CA . LEU A 1 87 ? 9.209 -4.873 4.250 1.00 93.50 87 LEU A CA 1
ATOM 701 C C . LEU A 1 87 ? 8.688 -6.060 5.070 1.00 93.50 87 LEU A C 1
ATOM 703 O O . LEU A 1 87 ? 8.804 -6.064 6.298 1.00 93.50 87 LEU A O 1
ATOM 707 N N . ARG A 1 88 ? 8.128 -7.069 4.398 1.00 91.38 88 ARG A N 1
ATOM 708 C CA . ARG A 1 88 ? 7.886 -8.395 4.979 1.00 91.38 88 ARG A CA 1
ATOM 709 C C . ARG A 1 88 ? 8.858 -9.402 4.389 1.00 91.38 88 ARG A C 1
ATOM 711 O O . ARG A 1 88 ? 9.058 -9.430 3.176 1.00 91.38 88 ARG A O 1
ATOM 718 N N . SER A 1 89 ? 9.375 -10.280 5.237 1.00 84.50 89 SER A N 1
ATOM 719 C CA . SER A 1 89 ? 9.984 -11.506 4.743 1.00 84.50 89 SER A CA 1
ATOM 720 C C . SER A 1 89 ? 8.895 -12.418 4.198 1.00 84.50 89 SER A C 1
ATOM 722 O O . SER A 1 89 ? 7.854 -12.605 4.836 1.00 84.50 89 SER A O 1
ATOM 724 N N . ASP A 1 90 ? 9.119 -12.942 2.999 1.00 67.81 90 ASP A N 1
ATOM 725 C CA . ASP A 1 90 ? 8.210 -13.880 2.353 1.00 67.81 90 ASP A CA 1
ATOM 726 C C . ASP A 1 90 ? 8.764 -15.296 2.599 1.00 67.81 90 ASP A C 1
ATOM 728 O O . ASP A 1 90 ? 9.763 -15.683 1.989 1.00 67.81 90 ASP A O 1
ATOM 732 N N . PRO A 1 91 ? 8.194 -16.070 3.546 1.00 55.59 91 PRO A N 1
ATOM 733 C CA . PRO A 1 91 ? 8.776 -17.345 3.968 1.00 55.59 91 PRO A CA 1
ATOM 734 C C . PRO A 1 91 ? 8.719 -18.433 2.883 1.00 55.59 91 PRO A C 1
ATOM 736 O O . PRO A 1 91 ? 9.374 -19.459 3.025 1.00 55.59 91 PRO A O 1
ATOM 739 N N . GLU A 1 92 ? 7.965 -18.213 1.802 1.00 55.59 92 GLU A N 1
ATOM 740 C CA . GLU A 1 92 ? 7.806 -19.143 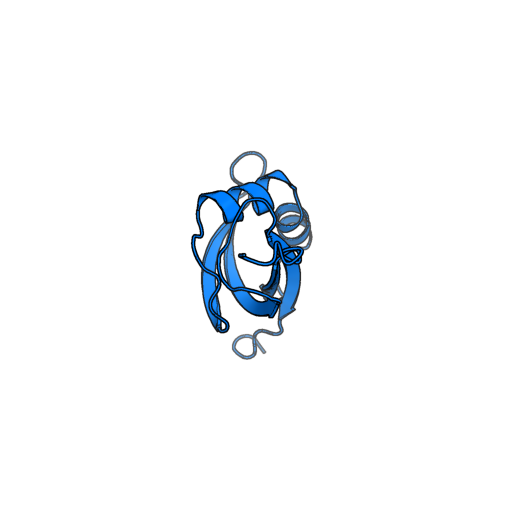0.674 1.00 55.59 92 GLU A CA 1
ATOM 741 C C . GLU A 1 92 ? 8.961 -19.047 -0.353 1.00 55.59 92 GLU A C 1
ATOM 743 O O . GLU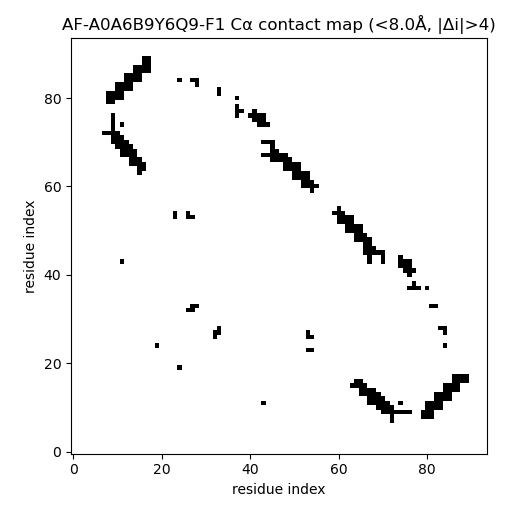 A 1 92 ? 8.984 -19.809 -1.318 1.00 55.59 92 GLU A O 1
ATOM 748 N N . LEU A 1 93 ? 9.912 -18.116 -0.172 1.00 51.06 93 LEU A N 1
ATOM 749 C CA . LEU A 1 93 ? 11.028 -17.863 -1.101 1.00 51.06 93 LEU A CA 1
ATOM 750 C C . LEU A 1 93 ? 12.433 -18.034 -0.481 1.00 51.06 93 LEU A C 1
ATOM 752 O O . LEU A 1 93 ? 13.413 -17.615 -1.100 1.00 51.06 93 LEU A O 1
ATOM 756 N N . SER A 1 94 ? 12.551 -18.639 0.711 1.00 47.12 94 SER A N 1
ATOM 757 C CA . SER A 1 94 ? 13.848 -19.011 1.323 1.00 47.12 94 SER A CA 1
ATOM 758 C C . SER A 1 94 ? 14.342 -20.398 0.921 1.00 47.12 94 SER A C 1
ATOM 760 O O . SER A 1 94 ? 13.515 -21.335 0.871 1.00 47.12 94 SER A O 1
#